Protein AF-A0A9D0Z2V1-F1 (afdb_monomer)

Structure (mmCIF, N/CA/C/O backbone):
data_AF-A0A9D0Z2V1-F1
#
_entry.id   AF-A0A9D0Z2V1-F1
#
loop_
_atom_site.group_PDB
_atom_site.id
_atom_site.type_symbol
_atom_site.label_atom_id
_atom_site.label_alt_id
_atom_site.label_comp_id
_atom_site.label_asym_id
_atom_site.label_entity_id
_atom_site.label_seq_id
_atom_site.pdbx_PDB_ins_code
_atom_site.Cartn_x
_atom_site.Cartn_y
_atom_site.Cartn_z
_atom_site.occupancy
_atom_site.B_iso_or_equiv
_atom_site.auth_seq_id
_atom_site.auth_comp_id
_atom_site.auth_asym_id
_atom_site.auth_atom_id
_atom_site.pdbx_PDB_model_num
ATOM 1 N N . MET A 1 1 ? -6.563 -12.603 -18.254 1.00 41.31 1 MET A N 1
ATOM 2 C CA . MET A 1 1 ? -6.078 -13.584 -17.259 1.00 41.31 1 MET A CA 1
ATOM 3 C C . MET A 1 1 ? -6.073 -12.897 -15.899 1.00 41.31 1 MET A C 1
ATOM 5 O O . MET A 1 1 ? -5.235 -12.035 -15.677 1.00 41.31 1 MET A O 1
ATOM 9 N N . HIS A 1 2 ? -7.051 -13.173 -15.031 1.00 47.88 2 HIS A N 1
ATOM 10 C CA . HIS A 1 2 ? -7.029 -12.648 -13.661 1.00 47.88 2 HIS A CA 1
ATOM 11 C C . HIS A 1 2 ? -5.955 -13.406 -12.876 1.00 47.88 2 HIS A C 1
ATOM 13 O O . HIS A 1 2 ? -6.134 -14.581 -12.562 1.00 47.88 2 HIS A O 1
ATOM 19 N N . MET A 1 3 ? -4.818 -12.765 -12.605 1.00 64.06 3 MET A N 1
ATOM 20 C CA . MET A 1 3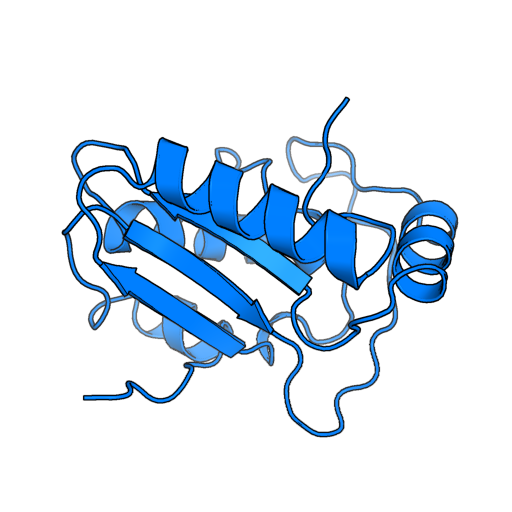 ? -3.833 -13.336 -11.691 1.00 64.06 3 MET A CA 1
ATOM 21 C C . MET A 1 3 ? -4.408 -13.341 -10.277 1.00 64.06 3 MET A C 1
ATOM 23 O O . MET A 1 3 ? -4.947 -12.339 -9.803 1.00 64.06 3 MET A O 1
ATOM 27 N N . LYS A 1 4 ? -4.312 -14.496 -9.613 1.00 84.56 4 LYS A N 1
ATOM 28 C CA . LYS A 1 4 ? -4.684 -14.623 -8.206 1.00 84.56 4 LYS A CA 1
ATOM 29 C C . LYS A 1 4 ? -3.766 -13.723 -7.366 1.00 84.56 4 LYS A C 1
ATOM 31 O O . LYS A 1 4 ? -2.557 -13.742 -7.598 1.00 84.56 4 LYS A O 1
ATOM 36 N N . PRO A 1 5 ? -4.306 -12.970 -6.393 1.00 93.38 5 PRO A N 1
ATOM 37 C CA . PRO A 1 5 ? -3.484 -12.207 -5.463 1.00 93.38 5 PRO A CA 1
ATOM 38 C C . PRO A 1 5 ? -2.483 -13.108 -4.725 1.00 93.38 5 PRO A C 1
ATOM 40 O O . PRO A 1 5 ? -2.810 -14.239 -4.360 1.00 93.38 5 PRO A O 1
ATOM 43 N N . ILE A 1 6 ? -1.277 -12.598 -4.487 1.00 96.25 6 ILE A N 1
ATOM 44 C CA . ILE A 1 6 ? -0.166 -13.321 -3.855 1.00 96.25 6 ILE A CA 1
ATOM 45 C C . ILE A 1 6 ? 0.043 -12.770 -2.444 1.00 96.25 6 ILE A C 1
ATOM 47 O O . ILE A 1 6 ? -0.001 -11.558 -2.246 1.00 96.25 6 ILE A O 1
ATOM 51 N N . ARG A 1 7 ? 0.288 -13.634 -1.452 1.00 97.25 7 ARG A N 1
ATOM 52 C CA . ARG A 1 7 ? 0.618 -13.181 -0.089 1.00 97.25 7 ARG A CA 1
ATOM 53 C C . ARG A 1 7 ? 1.922 -12.380 -0.071 1.00 97.25 7 ARG A C 1
ATOM 55 O O . ARG A 1 7 ? 2.872 -12.756 -0.762 1.00 97.25 7 ARG A O 1
ATOM 62 N N . LEU A 1 8 ? 2.002 -11.338 0.759 1.00 97.88 8 LEU A N 1
ATOM 63 C CA . LEU A 1 8 ? 3.225 -10.534 0.897 1.00 97.88 8 LEU A CA 1
ATOM 64 C C . LEU A 1 8 ? 4.422 -11.394 1.323 1.00 97.88 8 LEU A C 1
ATOM 66 O O . LEU A 1 8 ? 5.502 -11.250 0.756 1.00 97.88 8 LEU A O 1
ATOM 70 N N . LYS A 1 9 ? 4.211 -12.356 2.232 1.00 97.81 9 LYS A N 1
ATOM 71 C CA . LYS A 1 9 ? 5.231 -13.341 2.624 1.00 97.81 9 LYS A CA 1
ATOM 72 C C . LYS A 1 9 ? 5.829 -14.076 1.419 1.00 97.81 9 LYS A C 1
ATOM 74 O O . LYS A 1 9 ? 7.043 -14.100 1.251 1.00 97.81 9 LYS A O 1
ATOM 79 N N . ASN A 1 10 ? 4.978 -14.591 0.532 1.00 97.94 10 ASN A N 1
ATOM 80 C CA . ASN A 1 10 ? 5.425 -15.330 -0.649 1.00 97.94 10 ASN A CA 1
ATOM 81 C C . ASN A 1 10 ? 6.187 -14.418 -1.626 1.00 97.94 10 ASN A C 1
ATOM 83 O O . ASN A 1 10 ? 7.162 -14.845 -2.242 1.00 97.94 10 ASN A O 1
ATOM 87 N N . LEU A 1 11 ? 5.768 -13.157 -1.782 1.00 97.62 11 LEU A N 1
ATOM 88 C CA . LEU A 1 11 ? 6.483 -12.184 -2.617 1.00 97.62 11 LEU A CA 1
ATOM 89 C C . LEU A 1 11 ? 7.871 -11.855 -2.065 1.00 97.62 11 LEU A C 1
ATOM 91 O O . LEU A 1 11 ? 8.812 -11.693 -2.846 1.00 97.62 11 LEU A O 1
ATOM 95 N N . TYR A 1 12 ? 7.997 -11.760 -0.742 1.00 97.31 12 TYR A N 1
ATOM 96 C CA . TYR A 1 12 ? 9.271 -11.556 -0.067 1.00 97.31 12 TYR A CA 1
ATOM 97 C C . TYR A 1 12 ? 10.208 -12.758 -0.263 1.00 97.31 12 TYR A C 1
ATOM 99 O O . TYR A 1 12 ? 11.297 -12.591 -0.812 1.00 97.31 12 TYR A O 1
ATOM 107 N N . GLU A 1 13 ? 9.750 -13.969 0.068 1.00 97.88 13 GLU A N 1
ATOM 108 C CA . GLU A 1 13 ? 10.531 -15.217 -0.028 1.00 97.88 13 GLU A CA 1
ATOM 109 C C . GLU A 1 13 ? 10.992 -15.531 -1.457 1.00 97.88 13 GLU A C 1
ATOM 111 O O . GLU A 1 13 ? 12.077 -16.064 -1.677 1.00 97.88 13 GLU A O 1
ATOM 116 N N . THR A 1 14 ? 10.181 -15.183 -2.456 1.00 97.56 14 THR A N 1
ATOM 117 C CA . THR A 1 14 ? 10.505 -15.423 -3.871 1.00 97.56 14 THR A CA 1
ATOM 118 C C . THR A 1 14 ? 11.257 -14.269 -4.530 1.00 97.56 14 THR A C 1
ATOM 120 O O . THR A 1 14 ? 11.471 -14.298 -5.745 1.00 97.56 14 THR A O 1
ATOM 123 N N . HIS A 1 15 ? 11.623 -13.225 -3.777 1.00 96.88 15 HIS A N 1
ATOM 124 C CA . HIS A 1 15 ? 12.209 -11.989 -4.305 1.00 96.88 15 HIS A CA 1
ATOM 125 C C . HIS A 1 15 ? 11.418 -11.406 -5.490 1.00 96.88 15 HIS A C 1
ATOM 127 O O . HIS A 1 15 ? 11.988 -10.902 -6.467 1.00 96.88 15 HIS A O 1
ATOM 133 N N . CYS A 1 16 ? 10.085 -11.493 -5.411 1.00 96.81 16 CYS A N 1
ATOM 134 C CA . CYS A 1 16 ? 9.152 -10.989 -6.416 1.00 96.81 16 CYS A CA 1
ATOM 135 C C . CYS A 1 16 ? 9.435 -11.533 -7.831 1.00 96.81 16 CYS A C 1
ATOM 137 O O . CYS A 1 16 ? 9.266 -10.807 -8.810 1.00 96.81 16 CYS A O 1
ATOM 139 N N . LYS A 1 17 ? 9.932 -12.771 -7.960 1.00 95.69 17 LYS A N 1
ATOM 140 C CA . LYS A 1 17 ? 10.386 -13.326 -9.249 1.00 95.69 17 LYS A CA 1
ATOM 141 C C . LYS A 1 17 ? 9.305 -13.382 -10.332 1.00 95.69 17 LYS A C 1
ATOM 143 O O . LYS A 1 17 ? 9.636 -13.198 -11.496 1.00 95.69 17 LYS A O 1
ATOM 148 N N . ASP A 1 18 ? 8.049 -13.563 -9.930 1.00 93.19 18 ASP A N 1
ATOM 149 C CA . ASP A 1 18 ? 6.901 -13.698 -10.834 1.00 93.19 18 ASP A CA 1
ATOM 150 C C . ASP A 1 18 ? 6.221 -12.347 -11.141 1.00 93.19 18 ASP A C 1
ATOM 152 O O . ASP A 1 18 ? 5.204 -12.295 -11.831 1.00 93.19 18 ASP A O 1
ATOM 156 N N . ILE A 1 19 ? 6.764 -11.238 -10.620 1.00 96.50 19 ILE A N 1
ATOM 157 C CA . ILE A 1 19 ? 6.257 -9.889 -10.886 1.00 96.50 19 ILE A CA 1
ATOM 158 C C . ILE A 1 19 ? 6.879 -9.352 -12.190 1.00 96.50 19 ILE A C 1
ATOM 160 O O . ILE A 1 19 ? 8.104 -9.399 -12.332 1.00 96.50 19 ILE A O 1
ATOM 164 N N . PRO A 1 20 ? 6.081 -8.776 -13.110 1.00 95.88 20 PRO A N 1
ATOM 165 C CA . PRO A 1 20 ? 6.575 -8.164 -14.343 1.00 95.88 20 PRO A CA 1
ATOM 166 C C . PRO A 1 20 ? 7.532 -6.987 -14.105 1.00 95.88 20 PRO A C 1
ATOM 168 O O . PRO A 1 20 ? 7.508 -6.314 -13.069 1.00 95.88 20 PRO A O 1
ATOM 171 N N . HIS A 1 21 ? 8.371 -6.705 -15.099 1.00 96.94 21 HIS A N 1
ATOM 172 C CA . HIS A 1 21 ? 9.306 -5.574 -15.085 1.00 96.94 21 HIS A CA 1
ATOM 173 C C . HIS A 1 21 ? 8.688 -4.282 -15.640 1.00 96.94 21 HIS A C 1
ATOM 175 O O . HIS A 1 21 ? 9.297 -3.215 -15.563 1.00 96.94 21 HIS A O 1
ATOM 181 N N . GLU A 1 22 ? 7.479 -4.376 -16.177 1.00 97.38 22 GLU A N 1
ATOM 182 C CA . GLU A 1 22 ? 6.720 -3.304 -16.786 1.00 97.38 22 GLU A CA 1
ATOM 183 C C . GLU A 1 22 ? 6.233 -2.287 -15.741 1.00 97.38 22 GLU A C 1
ATOM 185 O O . GLU A 1 22 ? 6.071 -2.612 -14.556 1.00 97.38 22 GLU A O 1
ATOM 190 N N . PRO A 1 23 ? 5.980 -1.033 -16.153 1.00 98.06 23 PRO A N 1
ATOM 191 C CA . PRO A 1 23 ? 5.286 -0.070 -15.316 1.00 98.06 23 PRO A CA 1
ATOM 192 C C . PRO A 1 23 ? 3.874 -0.549 -14.962 1.00 98.06 23 PRO A C 1
ATOM 194 O O . PRO A 1 23 ? 3.232 -1.293 -15.707 1.00 98.06 23 PRO A O 1
ATOM 197 N N . GLY A 1 24 ? 3.371 -0.104 -13.815 1.00 98.06 24 GLY A N 1
ATOM 198 C CA . GLY A 1 24 ? 2.021 -0.460 -13.401 1.00 98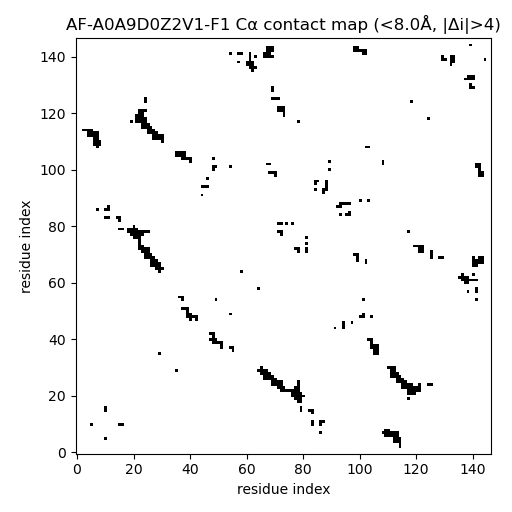.06 24 GLY A CA 1
ATOM 199 C C . GLY A 1 24 ? 1.629 0.053 -12.028 1.00 98.06 24 GLY A C 1
ATOM 200 O O . GLY A 1 24 ? 2.385 0.764 -11.360 1.00 98.06 24 GLY A O 1
ATOM 201 N N . VAL A 1 25 ? 0.439 -0.341 -11.597 1.00 98.38 25 VAL A N 1
ATOM 202 C CA . VAL A 1 25 ? -0.075 -0.108 -10.245 1.00 98.38 25 VAL A CA 1
ATOM 203 C C . VAL A 1 25 ? -0.219 -1.435 -9.512 1.00 98.38 25 VAL A C 1
ATOM 205 O O . VAL A 1 25 ? -0.388 -2.481 -10.132 1.00 98.38 25 VAL A O 1
ATOM 208 N N . TYR A 1 26 ? -0.122 -1.404 -8.190 1.00 98.00 26 TYR A N 1
ATOM 209 C CA . TYR A 1 26 ? -0.303 -2.576 -7.345 1.00 98.00 26 TYR A CA 1
ATOM 210 C C . TYR A 1 26 ? -1.212 -2.259 -6.167 1.00 98.00 26 TYR A C 1
ATOM 212 O O . TYR A 1 26 ? -1.297 -1.120 -5.709 1.00 98.00 26 TYR A O 1
ATOM 220 N N . PHE A 1 27 ? -1.892 -3.287 -5.685 1.00 98.38 27 PHE A N 1
ATOM 221 C CA . PHE A 1 27 ? -2.970 -3.192 -4.715 1.00 98.38 27 PHE A CA 1
ATOM 222 C C . PHE A 1 27 ? -2.651 -4.117 -3.555 1.00 98.38 27 PHE A C 1
ATOM 224 O O . PHE A 1 27 ? -2.380 -5.290 -3.796 1.00 98.38 27 PHE A O 1
ATOM 231 N N . VAL A 1 28 ? -2.698 -3.615 -2.323 1.00 98.38 28 VAL A N 1
ATOM 232 C CA . VAL A 1 28 ? -2.608 -4.446 -1.114 1.00 98.38 28 VAL A CA 1
ATOM 233 C C . VAL A 1 28 ? -3.990 -4.560 -0.500 1.00 98.38 28 VAL A C 1
ATOM 235 O O . VAL A 1 28 ? -4.658 -3.547 -0.278 1.00 98.38 28 VAL A O 1
ATOM 238 N N . MET A 1 29 ? -4.410 -5.788 -0.224 1.00 97.75 29 MET A N 1
ATOM 239 C CA . MET A 1 29 ? -5.751 -6.108 0.239 1.00 97.75 29 MET A CA 1
ATOM 240 C C . MET A 1 29 ? -5.712 -6.998 1.480 1.00 97.75 29 MET A C 1
ATOM 242 O O . MET A 1 29 ? -4.822 -7.842 1.619 1.00 97.75 29 MET A O 1
ATOM 246 N N . ALA A 1 30 ? -6.710 -6.841 2.347 1.00 96.75 30 ALA A N 1
ATOM 247 C CA . ALA A 1 30 ? -6.990 -7.798 3.408 1.00 96.75 30 ALA A CA 1
ATOM 248 C C . ALA A 1 30 ? -7.307 -9.176 2.804 1.00 96.75 30 ALA A C 1
ATOM 250 O O . ALA A 1 30 ? -7.967 -9.277 1.764 1.00 96.75 30 ALA A O 1
ATOM 251 N N . SER A 1 31 ? -6.824 -10.243 3.442 1.00 91.25 31 SER A N 1
ATOM 252 C CA . SER A 1 31 ? -7.268 -11.595 3.101 1.00 91.25 31 SER A CA 1
ATOM 253 C C . SER A 1 31 ? -8.671 -11.845 3.663 1.00 91.25 31 SER A C 1
ATOM 255 O O . SER A 1 31 ? -9.126 -11.151 4.575 1.00 91.25 31 SER A O 1
ATOM 257 N N . ALA A 1 32 ? -9.388 -12.818 3.094 1.00 86.50 32 ALA A N 1
ATOM 258 C CA . ALA A 1 32 ? -10.709 -13.179 3.596 1.00 86.50 32 ALA A CA 1
ATOM 259 C C . ALA A 1 32 ? -10.617 -13.552 5.086 1.00 86.50 32 ALA A C 1
ATOM 261 O O . ALA A 1 32 ? -9.753 -14.341 5.466 1.00 86.50 32 ALA A O 1
ATOM 262 N N . HIS A 1 33 ? -11.511 -12.991 5.904 1.00 85.62 33 HIS A N 1
ATOM 263 C CA . HIS A 1 33 ? -11.596 -13.209 7.357 1.00 85.62 33 HIS A CA 1
ATOM 264 C C . HIS A 1 33 ? -10.434 -12.652 8.197 1.00 85.62 33 HIS A C 1
ATOM 266 O O . HIS A 1 33 ? -10.387 -12.907 9.396 1.00 85.62 33 HIS A O 1
ATOM 272 N N . MET A 1 34 ? -9.513 -11.881 7.614 1.00 92.06 34 MET A N 1
ATOM 273 C CA . MET A 1 34 ? -8.476 -11.211 8.395 1.00 92.06 34 MET A CA 1
ATOM 274 C C . MET A 1 34 ? -9.050 -9.997 9.127 1.00 92.06 34 MET A C 1
ATOM 276 O O . MET A 1 34 ? -9.546 -9.058 8.502 1.00 92.06 34 MET A O 1
ATOM 280 N N . GLU A 1 35 ? -8.931 -9.995 10.451 1.00 92.31 35 GLU A N 1
ATOM 281 C CA . GLU A 1 35 ? -9.195 -8.811 11.263 1.00 92.31 35 GLU A CA 1
ATOM 282 C C . GLU A 1 35 ? -8.016 -7.838 11.178 1.00 92.31 35 GLU A C 1
ATOM 284 O O . GLU A 1 35 ? -6.853 -8.222 11.309 1.00 92.31 35 GLU A O 1
ATOM 289 N N . ILE A 1 36 ? -8.317 -6.560 10.946 1.00 96.00 36 ILE A N 1
ATOM 290 C CA . ILE A 1 36 ? -7.304 -5.508 10.863 1.00 96.00 36 ILE A CA 1
ATOM 291 C C . ILE A 1 36 ? -7.186 -4.835 12.226 1.00 96.00 36 ILE A C 1
ATOM 293 O O . ILE A 1 36 ? -8.080 -4.100 12.645 1.00 96.00 36 ILE A O 1
ATOM 297 N N . SER A 1 37 ? -6.054 -5.059 12.885 1.00 95.75 37 SER A N 1
ATOM 298 C CA . SER A 1 37 ? -5.630 -4.364 14.100 1.00 95.75 37 SER A CA 1
ATOM 299 C C . SER A 1 37 ? -4.235 -3.775 13.906 1.00 95.75 37 SER A C 1
ATOM 301 O O . SER A 1 37 ? -3.464 -4.239 13.058 1.00 95.75 37 SER A O 1
ATOM 303 N N . PHE A 1 38 ? -3.922 -2.718 14.658 1.00 95.44 38 PHE A N 1
ATOM 304 C CA . PHE A 1 38 ? -2.699 -1.944 14.471 1.00 95.44 38 PHE A CA 1
ATOM 305 C C . PHE A 1 38 ? -1.785 -2.000 15.690 1.00 95.44 38 PHE A C 1
ATOM 307 O O . PHE A 1 38 ? -2.251 -1.998 16.826 1.00 95.44 38 PHE A O 1
ATOM 314 N N . PHE A 1 39 ? -0.476 -1.964 15.456 1.00 91.94 39 PHE A N 1
ATOM 315 C CA . PHE A 1 39 ? 0.531 -1.787 16.500 1.00 91.94 39 PHE A CA 1
ATOM 316 C C . PHE A 1 39 ? 1.418 -0.567 16.217 1.00 91.94 39 PHE A C 1
ATOM 318 O O . PHE A 1 39 ? 1.516 -0.063 15.090 1.00 91.94 39 PHE A O 1
ATOM 325 N N . ALA A 1 40 ? 2.054 -0.053 17.271 1.00 83.94 40 ALA A N 1
ATOM 326 C CA . ALA A 1 40 ? 3.007 1.042 17.146 1.00 83.94 40 ALA A CA 1
ATOM 327 C C . ALA A 1 40 ? 4.204 0.589 16.299 1.00 83.94 40 ALA A C 1
ATOM 329 O O . ALA A 1 40 ? 4.787 -0.462 16.559 1.00 83.94 40 ALA A O 1
ATOM 330 N N . ALA A 1 41 ? 4.583 1.375 15.289 1.00 71.31 41 ALA A N 1
ATOM 331 C CA . ALA A 1 41 ? 5.757 1.034 14.495 1.00 71.31 41 ALA A CA 1
ATOM 332 C C . ALA A 1 41 ? 7.015 1.024 15.387 1.00 71.31 41 ALA A C 1
ATOM 334 O O . ALA A 1 41 ? 7.189 1.951 16.185 1.00 71.31 41 ALA A O 1
ATOM 335 N N . PRO A 1 42 ? 7.920 0.042 15.237 1.00 61.78 42 PRO A N 1
ATOM 336 C CA . PRO A 1 42 ? 9.207 0.090 15.915 1.00 61.78 42 PRO A CA 1
ATOM 337 C C . PRO A 1 42 ? 9.967 1.346 15.461 1.00 61.78 42 PRO A C 1
ATOM 339 O O . PRO A 1 42 ? 10.115 1.599 14.262 1.00 61.78 42 PRO A O 1
ATOM 342 N N . GLY A 1 43 ? 10.442 2.144 16.422 1.00 55.22 43 GLY A N 1
ATOM 343 C CA . GLY A 1 43 ? 11.023 3.479 16.205 1.00 55.22 43 GLY A CA 1
ATOM 344 C C . GLY A 1 43 ? 12.299 3.540 15.350 1.00 55.22 43 GLY A C 1
ATOM 345 O O . GLY A 1 43 ? 12.805 4.630 15.111 1.00 55.22 43 GLY A O 1
ATOM 346 N N . ASN A 1 44 ? 12.799 2.401 14.858 1.00 51.09 44 ASN A N 1
ATOM 347 C CA . ASN A 1 44 ? 14.081 2.279 14.154 1.00 51.09 44 ASN A CA 1
ATOM 348 C C . ASN A 1 44 ? 13.962 2.136 12.627 1.00 51.09 44 ASN A C 1
ATOM 350 O O . ASN A 1 44 ? 14.966 1.942 11.945 1.00 51.09 44 ASN A O 1
ATOM 354 N N . THR A 1 45 ? 12.762 2.253 12.054 1.00 52.84 45 THR A N 1
ATOM 355 C CA . THR A 1 45 ? 12.618 2.368 10.594 1.00 52.84 45 THR A CA 1
ATOM 356 C C . THR A 1 45 ? 12.721 3.849 10.217 1.00 52.84 45 THR A C 1
ATOM 358 O O . THR A 1 45 ? 12.119 4.687 10.875 1.00 52.84 45 THR A O 1
ATOM 361 N N . GLY A 1 46 ? 13.506 4.215 9.195 1.00 54.72 46 GLY A N 1
ATOM 362 C CA . GLY A 1 46 ? 13.822 5.608 8.801 1.00 54.72 46 GLY A CA 1
ATOM 363 C C . GLY A 1 46 ? 12.643 6.519 8.382 1.00 54.72 46 GLY A C 1
ATOM 364 O O . GLY A 1 46 ? 12.833 7.501 7.655 1.00 54.72 46 GLY A O 1
ATOM 365 N N . ALA A 1 47 ? 11.417 6.196 8.791 1.00 64.25 47 ALA A N 1
ATOM 366 C CA . ALA A 1 47 ? 10.249 7.056 8.802 1.00 64.25 47 ALA A CA 1
ATOM 367 C C . ALA A 1 47 ? 9.396 6.746 10.042 1.00 64.25 47 ALA A C 1
ATOM 369 O O . ALA A 1 47 ? 9.040 5.594 10.276 1.00 64.25 47 ALA A O 1
ATOM 370 N N . THR A 1 48 ? 8.994 7.784 10.777 1.00 74.81 48 THR A N 1
ATOM 371 C CA . THR A 1 48 ? 8.068 7.648 11.906 1.00 74.81 48 THR A CA 1
ATOM 372 C C . THR A 1 48 ? 6.781 6.950 11.454 1.00 74.81 48 THR A C 1
ATOM 374 O O . THR A 1 48 ? 6.169 7.317 10.434 1.00 74.81 48 THR A O 1
ATOM 377 N N . GLY A 1 49 ? 6.388 5.918 12.202 1.00 82.25 49 GLY A N 1
ATOM 378 C CA . GLY A 1 49 ? 5.086 5.278 12.051 1.00 82.25 49 GLY A CA 1
ATOM 379 C C . GLY A 1 49 ? 3.941 6.250 12.317 1.00 82.25 49 GLY A C 1
ATOM 380 O O . GLY A 1 49 ? 4.133 7.357 12.818 1.00 82.25 49 GLY A O 1
ATOM 381 N N . TYR A 1 50 ? 2.737 5.835 11.960 1.00 90.19 50 TYR A N 1
ATOM 382 C CA . TYR A 1 50 ? 1.525 6.560 12.308 1.00 90.19 50 TYR A CA 1
ATOM 383 C C . TYR A 1 50 ? 1.088 6.210 13.730 1.00 90.19 50 TYR A C 1
ATOM 385 O O . TYR A 1 50 ? 1.270 5.077 14.180 1.00 90.19 50 TYR A O 1
ATOM 393 N N . ASP A 1 51 ? 0.471 7.173 14.411 1.00 92.06 51 ASP A N 1
ATOM 394 C CA . ASP A 1 51 ? -0.246 6.915 15.657 1.00 92.06 51 ASP A CA 1
ATOM 395 C C . ASP A 1 51 ? -1.361 5.882 15.411 1.00 92.06 51 ASP A C 1
ATOM 397 O O . ASP A 1 51 ? -2.100 5.971 14.424 1.00 92.06 51 ASP A O 1
ATOM 401 N N . VAL A 1 52 ? -1.477 4.896 16.304 1.00 94.25 52 VAL A N 1
ATOM 402 C CA . VAL A 1 52 ? -2.465 3.813 16.199 1.00 94.25 52 VAL A CA 1
ATOM 403 C C . VAL A 1 52 ? -3.891 4.364 16.126 1.00 94.25 52 VAL A C 1
ATOM 405 O O . VAL A 1 52 ? -4.643 3.958 15.244 1.00 94.25 52 VAL A O 1
ATOM 408 N N . LYS A 1 53 ? -4.242 5.369 16.935 1.00 95.56 53 LYS A N 1
ATOM 409 C CA . LYS A 1 53 ? -5.581 5.982 16.937 1.00 95.56 53 LYS A CA 1
ATOM 410 C C . LYS A 1 53 ? -5.891 6.677 15.615 1.00 95.56 53 LYS A C 1
ATOM 412 O O . LYS A 1 53 ? -7.038 6.713 15.170 1.00 95.56 53 LYS A O 1
ATOM 417 N N . VAL A 1 54 ? -4.870 7.238 14.964 1.00 95.25 54 VAL A N 1
ATOM 418 C CA . VAL A 1 54 ? -5.007 7.854 13.637 1.00 95.25 54 VAL A CA 1
ATOM 419 C C . VAL A 1 54 ? -5.297 6.789 12.573 1.00 95.25 54 VAL A C 1
ATOM 421 O O . VAL A 1 54 ? -6.160 7.010 11.717 1.00 95.25 54 VAL A O 1
ATOM 424 N N . LEU A 1 55 ? -4.632 5.630 12.641 1.00 96.00 55 LEU A N 1
ATOM 425 C CA . LEU A 1 55 ? -4.904 4.494 11.756 1.00 96.00 55 LEU A CA 1
ATOM 426 C C . LEU A 1 55 ? -6.300 3.914 11.993 1.00 96.00 55 LEU A C 1
ATOM 428 O O . LEU A 1 55 ? -7.054 3.763 11.033 1.00 96.00 55 LEU A O 1
ATOM 432 N N . GLU A 1 56 ? -6.672 3.670 13.249 1.00 96.81 56 GLU A N 1
ATOM 433 C CA . GLU A 1 56 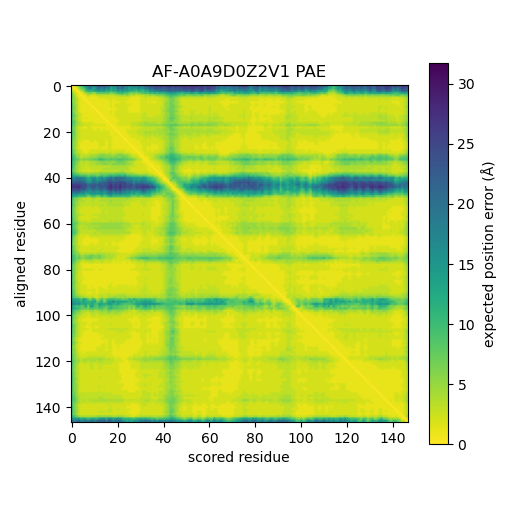? -7.990 3.161 13.645 1.00 96.81 56 GLU A CA 1
ATOM 434 C C . GLU A 1 56 ? -9.110 4.078 13.161 1.00 96.81 56 GLU A C 1
ATOM 436 O O . GLU A 1 56 ? -10.037 3.619 12.497 1.00 96.81 56 GLU A O 1
ATOM 441 N N . LYS A 1 57 ? -8.996 5.390 13.405 1.00 96.75 57 LYS A N 1
ATOM 442 C CA . LYS A 1 57 ? -9.984 6.376 12.954 1.00 96.75 57 LYS A CA 1
ATOM 443 C C . LYS A 1 57 ? -10.113 6.392 11.433 1.00 96.75 57 LYS A C 1
ATOM 445 O O . LYS A 1 57 ? -11.226 6.331 10.912 1.00 96.75 57 LYS A O 1
ATOM 450 N N . LYS A 1 58 ? -8.993 6.460 10.700 1.00 95.81 58 LYS A N 1
ATOM 451 C CA . LYS A 1 58 ? -9.019 6.450 9.227 1.00 95.81 58 LYS A CA 1
ATOM 452 C C . LYS A 1 58 ? -9.629 5.153 8.705 1.00 95.81 58 LYS A C 1
ATOM 454 O O . LYS A 1 58 ? -10.455 5.210 7.796 1.00 95.81 58 LYS A O 1
ATOM 459 N N . TYR A 1 59 ? -9.233 4.015 9.278 1.00 96.56 59 TYR A N 1
ATOM 460 C CA . TYR A 1 59 ? -9.783 2.720 8.918 1.00 96.56 59 TYR A CA 1
ATOM 461 C C . TYR A 1 59 ? -11.284 2.731 9.152 1.00 96.56 59 TYR A C 1
ATOM 463 O O . TYR A 1 59 ? -12.003 2.529 8.185 1.00 96.56 59 TYR A O 1
ATOM 471 N N . ALA A 1 60 ? -11.761 3.067 10.357 1.00 96.25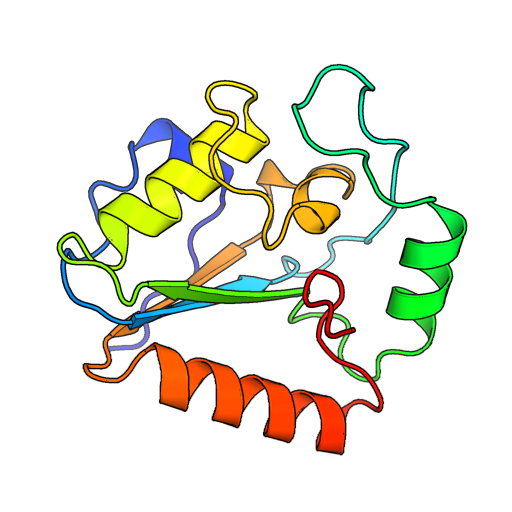 60 ALA A N 1
ATOM 472 C CA . ALA A 1 60 ? -13.171 3.117 10.750 1.00 96.25 60 ALA A CA 1
ATOM 473 C C . ALA A 1 60 ? -14.042 3.986 9.823 1.00 96.25 60 ALA A C 1
ATOM 475 O O . ALA A 1 60 ? -15.118 3.541 9.429 1.00 96.25 60 ALA A O 1
ATOM 476 N N . CYS A 1 61 ? -13.552 5.148 9.381 1.00 95.00 61 CYS A N 1
ATOM 477 C CA . CYS A 1 61 ? -14.269 6.037 8.459 1.00 95.00 61 CYS A CA 1
ATOM 478 C C . CYS A 1 61 ? -14.295 5.566 6.991 1.00 95.00 61 CYS A C 1
ATOM 480 O O . CYS A 1 61 ? -14.987 6.174 6.181 1.00 95.00 61 CYS A O 1
ATOM 482 N N . CYS A 1 62 ? -13.535 4.532 6.616 1.00 94.62 62 CYS A N 1
ATOM 483 C CA . CYS A 1 62 ? -13.470 4.060 5.233 1.00 94.62 62 CYS A CA 1
ATOM 484 C C . CYS A 1 62 ? -14.621 3.104 4.892 1.00 94.62 62 CYS A C 1
ATOM 486 O O . CYS A 1 62 ? -14.805 2.101 5.585 1.00 94.62 62 CYS A O 1
ATOM 488 N N . GLY A 1 63 ? -15.347 3.383 3.804 1.00 93.38 63 GLY A N 1
ATOM 489 C CA . GLY A 1 63 ? -16.423 2.521 3.292 1.00 93.38 63 GLY A CA 1
ATOM 490 C C . GLY A 1 63 ? -15.946 1.145 2.809 1.00 93.38 63 GLY A C 1
ATOM 491 O O . GLY A 1 63 ? -16.651 0.152 2.965 1.00 93.38 63 GLY A O 1
ATOM 492 N N . ASN A 1 64 ? -14.713 1.055 2.302 1.00 94.31 64 ASN A N 1
ATOM 493 C CA . ASN A 1 64 ? -14.096 -0.198 1.87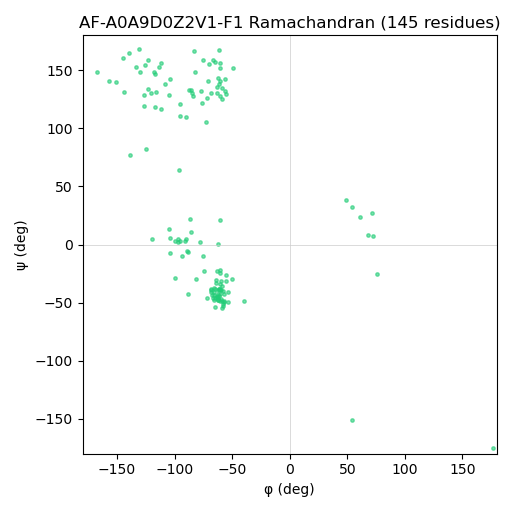1 1.00 94.31 64 ASN A CA 1
ATOM 494 C C . ASN A 1 64 ? -12.933 -0.561 2.799 1.00 94.31 64 ASN A C 1
ATOM 496 O O . ASN A 1 64 ? -11.935 0.154 2.888 1.00 94.31 64 ASN A O 1
ATOM 500 N N . LYS A 1 65 ? -13.075 -1.695 3.484 1.00 94.12 65 LYS A N 1
ATOM 501 C CA . LYS A 1 65 ? -12.084 -2.233 4.426 1.00 94.12 65 LYS A CA 1
ATOM 502 C C . LYS A 1 65 ? -11.120 -3.240 3.796 1.00 94.12 65 LYS A C 1
ATOM 504 O O . LYS A 1 65 ? -10.138 -3.617 4.422 1.00 94.12 65 LYS A O 1
ATOM 509 N N . ASN A 1 66 ? -11.395 -3.669 2.567 1.00 95.00 66 ASN A N 1
ATOM 510 C CA . ASN A 1 66 ? -10.658 -4.738 1.906 1.00 95.00 66 ASN A CA 1
ATOM 511 C C . ASN A 1 66 ? -9.447 -4.203 1.142 1.00 95.00 66 ASN A C 1
ATOM 513 O O . ASN A 1 66 ? -8.384 -4.804 1.221 1.00 95.00 66 ASN A O 1
ATOM 517 N N . LEU A 1 67 ? -9.573 -3.087 0.415 1.00 97.38 67 LEU A N 1
ATOM 518 C CA . LEU A 1 67 ? -8.457 -2.474 -0.312 1.00 97.38 67 LEU A CA 1
ATOM 519 C C . LEU A 1 67 ? -7.740 -1.456 0.582 1.00 97.38 67 LEU A C 1
ATOM 521 O O . LEU A 1 67 ? -8.263 -0.385 0.883 1.00 97.38 67 LEU A O 1
ATOM 525 N N . LEU A 1 68 ? -6.524 -1.798 1.001 1.00 98.19 68 LEU A N 1
ATOM 526 C CA . LEU A 1 68 ? -5.785 -1.085 2.044 1.00 98.19 68 LEU A CA 1
ATOM 527 C C . LEU A 1 68 ? -4.733 -0.126 1.483 1.00 98.19 68 LEU A C 1
ATOM 529 O O . LEU A 1 68 ? -4.413 0.880 2.120 1.00 98.19 68 LEU A O 1
ATOM 533 N N . TYR A 1 69 ? -4.184 -0.425 0.305 1.00 98.44 69 TYR A N 1
ATOM 534 C CA . TYR A 1 69 ? -3.169 0.404 -0.338 1.00 98.44 69 TYR A CA 1
ATOM 535 C C . TYR A 1 69 ? -3.223 0.280 -1.858 1.00 98.44 69 TYR A C 1
ATOM 537 O O . TYR A 1 69 ? -3.356 -0.821 -2.388 1.00 98.44 69 TYR A O 1
ATOM 545 N N . ILE A 1 70 ? -3.048 1.406 -2.543 1.00 98.25 70 ILE A N 1
ATOM 546 C CA . ILE A 1 70 ? -2.763 1.479 -3.975 1.00 98.25 70 ILE A CA 1
ATOM 547 C C . ILE A 1 70 ? -1.386 2.119 -4.130 1.00 98.25 70 ILE A C 1
ATOM 549 O O . ILE A 1 70 ? -1.168 3.261 -3.720 1.00 98.25 70 ILE A O 1
ATOM 553 N N . GLY A 1 71 ? -0.450 1.377 -4.706 1.00 97.44 71 GLY A N 1
ATOM 554 C CA . GLY A 1 71 ? 0.889 1.842 -5.024 1.00 97.44 71 GLY A CA 1
ATOM 555 C C . GLY A 1 71 ? 1.110 1.941 -6.529 1.00 97.44 71 GLY A C 1
ATOM 556 O O . GLY A 1 71 ? 0.468 1.258 -7.323 1.00 97.44 71 GLY A O 1
ATOM 557 N N . LYS A 1 72 ? 2.067 2.781 -6.926 1.00 97.00 72 LYS A N 1
ATOM 558 C CA . LYS A 1 72 ? 2.490 2.934 -8.323 1.00 97.00 72 LYS A CA 1
ATOM 559 C C . LYS A 1 72 ? 3.946 2.547 -8.528 1.00 97.00 72 LYS A C 1
ATOM 561 O O . LYS A 1 72 ? 4.794 2.796 -7.666 1.00 97.00 72 LYS A O 1
ATOM 566 N N . ALA A 1 73 ? 4.237 2.035 -9.715 1.00 96.88 73 ALA A N 1
ATOM 567 C CA . ALA A 1 73 ? 5.564 1.722 -10.215 1.00 96.88 73 ALA A CA 1
ATOM 568 C C . ALA A 1 73 ? 5.796 2.434 -11.560 1.00 96.88 73 ALA A C 1
ATOM 570 O O . ALA A 1 73 ? 5.622 1.857 -12.626 1.00 96.88 73 ALA A O 1
ATOM 571 N N . ALA A 1 74 ? 6.180 3.713 -11.492 1.00 94.00 74 ALA A N 1
ATOM 572 C CA . ALA A 1 74 ? 6.448 4.564 -12.662 1.00 94.00 74 ALA A CA 1
ATOM 573 C C . ALA A 1 74 ? 7.952 4.709 -12.992 1.00 94.00 74 ALA A C 1
ATOM 575 O O . ALA A 1 74 ? 8.330 5.488 -13.861 1.00 94.00 74 ALA A O 1
ATOM 576 N N . GLY A 1 75 ? 8.827 4.022 -12.250 1.00 91.12 75 GLY A N 1
ATOM 577 C CA . GLY A 1 75 ? 10.277 4.076 -12.453 1.00 91.12 75 GLY A CA 1
ATOM 578 C C . GLY A 1 75 ? 10.759 3.128 -13.554 1.00 91.12 75 GLY A C 1
ATOM 579 O O . GLY A 1 75 ? 10.055 2.199 -13.938 1.00 91.12 75 GLY A O 1
ATOM 580 N N . LYS A 1 76 ? 12.012 3.309 -13.996 1.00 89.00 76 LYS A N 1
ATOM 581 C CA . LYS A 1 76 ? 12.625 2.552 -15.108 1.00 89.00 76 LYS A CA 1
ATOM 582 C C . LYS A 1 76 ? 12.612 1.024 -14.954 1.00 89.00 76 LYS A C 1
ATOM 584 O O . LYS A 1 76 ? 12.669 0.335 -15.960 1.00 89.00 76 LYS A O 1
ATOM 589 N N . ARG A 1 77 ? 12.580 0.490 -13.725 1.00 93.50 77 ARG A N 1
ATOM 590 C CA . ARG A 1 77 ? 12.561 -0.968 -13.468 1.00 93.50 77 ARG A CA 1
ATOM 591 C C . ARG A 1 77 ? 11.185 -1.502 -13.030 1.00 93.50 77 ARG A C 1
ATOM 593 O O . ARG A 1 77 ? 11.109 -2.616 -12.512 1.00 93.50 77 ARG A O 1
ATOM 600 N N . GLY A 1 78 ? 10.141 -0.684 -13.197 1.00 96.19 78 GLY A N 1
ATOM 601 C CA . GLY A 1 78 ? 8.732 -1.062 -13.099 1.00 96.19 78 GLY A CA 1
ATOM 602 C C . GLY A 1 78 ? 8.305 -1.766 -11.811 1.00 96.19 78 GLY A C 1
ATOM 603 O O . GLY A 1 78 ? 8.840 -1.516 -10.722 1.00 96.19 78 GLY A O 1
ATOM 604 N N . LEU A 1 79 ? 7.273 -2.602 -11.945 1.00 97.94 79 LEU A N 1
ATOM 605 C CA . LEU A 1 79 ? 6.558 -3.263 -10.853 1.00 97.94 79 LEU A CA 1
ATOM 606 C C . LEU A 1 79 ? 7.484 -4.109 -9.981 1.00 97.94 79 LEU A C 1
ATOM 608 O O . LEU A 1 79 ? 7.512 -3.900 -8.767 1.00 97.94 79 LEU A O 1
ATOM 612 N N . ARG A 1 80 ? 8.291 -5.002 -10.570 1.00 97.50 80 ARG A N 1
ATOM 613 C CA . ARG A 1 80 ? 9.159 -5.913 -9.807 1.00 97.50 80 ARG A CA 1
ATOM 614 C C . ARG A 1 80 ? 10.109 -5.182 -8.873 1.00 97.50 80 ARG A C 1
ATOM 616 O O . ARG A 1 80 ? 10.187 -5.517 -7.694 1.00 97.50 80 ARG A O 1
ATOM 623 N N . GLN A 1 81 ? 10.807 -4.156 -9.365 1.00 96.50 81 GLN A N 1
ATOM 624 C CA . GLN A 1 81 ? 11.716 -3.382 -8.518 1.00 96.50 81 GLN A CA 1
ATOM 625 C C . GLN A 1 81 ? 10.950 -2.674 -7.399 1.00 96.50 81 GLN A C 1
ATOM 627 O O . GLN A 1 81 ? 11.395 -2.671 -6.251 1.00 96.50 81 GLN A O 1
ATOM 632 N N . ARG A 1 82 ? 9.817 -2.050 -7.731 1.00 96.94 82 ARG A N 1
ATOM 633 C CA . ARG A 1 82 ? 9.065 -1.248 -6.770 1.00 96.94 82 ARG A CA 1
ATOM 634 C C . ARG A 1 82 ? 8.457 -2.106 -5.664 1.00 96.94 82 ARG A C 1
ATOM 636 O O . ARG A 1 82 ? 8.567 -1.737 -4.498 1.00 96.94 82 ARG A O 1
ATOM 643 N N . ILE A 1 83 ? 7.872 -3.247 -6.019 1.00 97.25 83 ILE A N 1
ATOM 644 C CA . ILE A 1 83 ? 7.295 -4.197 -5.065 1.00 97.25 83 ILE A CA 1
ATOM 645 C C . ILE A 1 83 ? 8.405 -4.847 -4.231 1.00 97.25 83 ILE A C 1
ATOM 647 O O . ILE A 1 83 ? 8.256 -4.939 -3.018 1.00 97.25 83 ILE A O 1
ATOM 651 N N . LEU A 1 84 ? 9.566 -5.178 -4.810 1.00 96.56 84 LEU A N 1
ATOM 652 C CA . LEU A 1 84 ? 10.708 -5.678 -4.034 1.00 96.56 84 LEU A CA 1
ATOM 653 C C . LEU A 1 84 ? 11.197 -4.658 -2.993 1.00 96.56 84 LEU A C 1
ATOM 655 O O . LEU A 1 84 ? 11.467 -5.022 -1.853 1.00 96.56 84 LEU A O 1
ATOM 659 N N . GLN A 1 85 ? 11.290 -3.373 -3.354 1.00 95.12 85 GLN A N 1
ATOM 660 C CA . GLN A 1 85 ? 11.619 -2.306 -2.397 1.00 95.12 85 GLN A CA 1
ATOM 661 C C . GLN A 1 85 ? 10.574 -2.192 -1.285 1.00 95.12 85 GLN A C 1
ATOM 663 O O . GLN A 1 85 ? 10.928 -1.940 -0.135 1.00 95.12 85 GLN A O 1
ATOM 668 N N . TYR A 1 86 ? 9.300 -2.366 -1.632 1.00 95.94 86 TYR A N 1
ATOM 669 C CA . TYR A 1 86 ? 8.202 -2.353 -0.679 1.00 95.94 86 TYR A CA 1
ATOM 670 C C . TYR A 1 86 ? 8.275 -3.541 0.295 1.00 95.94 86 TYR A C 1
ATOM 672 O O . TYR A 1 86 ? 8.156 -3.327 1.499 1.00 95.94 86 TYR A O 1
ATOM 680 N N . MET A 1 87 ? 8.566 -4.755 -0.193 1.00 96.19 87 MET A N 1
ATOM 681 C CA . MET A 1 87 ? 8.769 -5.946 0.647 1.00 96.19 87 MET A CA 1
ATOM 682 C C . MET A 1 87 ? 9.971 -5.774 1.582 1.00 96.19 87 MET A C 1
ATOM 684 O O . MET A 1 87 ? 9.843 -5.964 2.787 1.00 96.19 87 MET A O 1
ATOM 688 N N . LYS A 1 88 ? 11.118 -5.321 1.054 1.00 93.44 88 LYS A N 1
ATOM 689 C CA . LYS A 1 88 ? 12.322 -5.054 1.860 1.00 93.44 88 LYS A CA 1
ATOM 690 C C . LYS A 1 88 ? 12.083 -4.022 2.958 1.00 93.44 88 LYS A C 1
ATOM 692 O O . LYS A 1 88 ? 12.633 -4.157 4.042 1.00 93.44 88 LYS A O 1
ATOM 697 N N . TYR A 1 89 ? 11.259 -3.007 2.698 1.00 91.62 89 TYR A N 1
ATOM 698 C CA . TYR A 1 89 ? 10.880 -2.043 3.729 1.00 91.62 89 TYR A CA 1
ATOM 699 C C . TYR A 1 89 ? 10.094 -2.706 4.867 1.00 91.62 89 TYR A C 1
ATOM 701 O O . TYR A 1 89 ? 10.396 -2.464 6.032 1.00 91.62 89 TYR A O 1
ATOM 709 N N . GLY A 1 90 ? 9.124 -3.567 4.544 1.00 91.25 90 GLY A N 1
ATOM 710 C CA . GLY A 1 90 ? 8.336 -4.294 5.544 1.00 91.25 90 GLY A CA 1
ATOM 711 C C . GLY A 1 90 ? 9.158 -5.224 6.430 1.00 91.25 90 GLY A C 1
ATOM 712 O O . GLY A 1 90 ? 8.935 -5.280 7.635 1.00 91.25 90 GLY A O 1
ATOM 713 N N . TRP A 1 91 ? 10.159 -5.882 5.845 1.00 92.19 91 TRP A N 1
ATOM 714 C CA . TRP A 1 91 ? 11.097 -6.763 6.551 1.00 92.19 91 TRP A CA 1
ATOM 715 C C . TRP A 1 91 ? 12.305 -6.041 7.165 1.00 92.19 91 TRP A C 1
ATOM 717 O O . TRP A 1 91 ? 13.236 -6.690 7.627 1.00 92.19 91 TRP A O 1
ATOM 727 N N . GLN A 1 92 ? 12.296 -4.705 7.207 1.00 88.44 92 GLN A N 1
ATOM 728 C CA . GLN A 1 92 ? 13.373 -3.888 7.786 1.00 88.44 92 GLN A CA 1
ATOM 729 C C . GLN A 1 92 ? 14.748 -4.066 7.102 1.00 88.44 92 GLN A C 1
ATOM 731 O O . GLN A 1 92 ? 15.783 -3.734 7.670 1.00 88.44 92 GLN A O 1
ATOM 736 N N . GLU A 1 93 ? 14.767 -4.503 5.841 1.00 88.25 93 GLU A N 1
ATOM 737 C CA . GLU A 1 93 ? 15.971 -4.654 5.008 1.00 88.25 93 GLU A CA 1
ATOM 738 C C . GLU A 1 93 ? 16.243 -3.433 4.107 1.00 88.25 93 GLU A C 1
ATOM 740 O O . GLU A 1 93 ? 17.146 -3.435 3.264 1.00 88.25 93 GLU A O 1
ATOM 745 N N . GLY A 1 94 ? 15.431 -2.378 4.212 1.00 81.00 94 GLY A N 1
ATOM 746 C CA . GLY A 1 94 ? 15.605 -1.172 3.412 1.00 81.00 94 GLY A CA 1
ATOM 747 C C . GLY A 1 94 ? 14.779 0.017 3.890 1.00 81.00 94 GLY A C 1
ATOM 748 O O . GLY A 1 94 ? 13.663 -0.127 4.369 1.00 81.00 94 GLY A O 1
ATOM 749 N N . VAL A 1 95 ? 15.312 1.226 3.698 1.00 74.81 95 VAL A N 1
ATOM 750 C CA . VAL A 1 95 ? 14.689 2.483 4.169 1.00 74.81 95 VAL A CA 1
ATOM 751 C C . VAL A 1 95 ? 14.006 3.299 3.060 1.00 74.81 95 VAL A C 1
ATOM 753 O O . VAL A 1 95 ? 13.303 4.272 3.324 1.00 74.81 95 VAL A O 1
ATOM 756 N N . ASN A 1 96 ? 14.167 2.896 1.796 1.00 71.12 96 ASN A N 1
ATOM 757 C CA . ASN A 1 96 ? 13.843 3.720 0.622 1.00 71.12 96 ASN A CA 1
ATOM 758 C C . ASN A 1 96 ? 12.376 3.630 0.136 1.00 71.12 96 ASN A C 1
ATOM 760 O O . ASN A 1 96 ? 12.092 3.950 -1.021 1.00 71.12 96 ASN A O 1
ATOM 764 N N . HIS A 1 97 ? 11.422 3.224 0.987 1.00 77.25 97 HIS A N 1
ATOM 765 C CA . HIS A 1 97 ? 10.003 3.104 0.609 1.00 77.25 97 HIS A CA 1
ATOM 766 C C . HIS A 1 97 ? 9.025 3.603 1.691 1.00 77.25 97 HIS A C 1
ATOM 768 O O . HIS A 1 97 ? 8.334 2.834 2.346 1.00 77.25 97 HIS A O 1
ATOM 774 N N . LYS A 1 98 ? 8.880 4.927 1.823 1.00 78.25 98 LYS A N 1
ATOM 775 C CA . LYS A 1 98 ? 7.993 5.543 2.837 1.00 78.25 98 LYS A CA 1
ATOM 776 C C . LYS A 1 98 ? 6.486 5.443 2.530 1.00 78.25 98 LYS A C 1
ATOM 778 O O . LYS A 1 98 ? 5.658 5.575 3.435 1.00 78.25 98 LYS A O 1
ATOM 783 N N . GLY A 1 99 ? 6.123 5.262 1.257 1.00 87.12 99 GLY A N 1
ATOM 784 C CA . GLY A 1 99 ? 4.730 5.098 0.822 1.00 87.12 99 GLY A CA 1
ATOM 785 C C . GLY A 1 99 ? 4.166 3.748 1.264 1.00 87.12 99 GLY A C 1
ATOM 786 O O . GLY A 1 99 ? 4.889 2.757 1.249 1.00 87.12 99 GLY A O 1
ATOM 787 N N . GLY A 1 100 ? 2.901 3.706 1.683 1.00 91.94 100 GLY A N 1
ATOM 788 C CA . GLY A 1 100 ? 2.264 2.462 2.122 1.00 91.94 100 GLY A CA 1
ATOM 789 C C . GLY A 1 100 ? 2.746 1.936 3.480 1.00 91.94 100 GLY A C 1
ATOM 790 O O . GLY A 1 100 ? 2.358 0.837 3.861 1.00 91.94 100 GLY A O 1
ATOM 791 N N . ARG A 1 101 ? 3.572 2.690 4.229 1.00 91.81 101 ARG A N 1
ATOM 792 C CA . ARG A 1 101 ? 4.188 2.208 5.482 1.00 91.81 101 ARG A CA 1
ATOM 793 C C . ARG A 1 101 ? 3.193 1.816 6.580 1.00 91.81 101 ARG A C 1
ATOM 795 O O . ARG A 1 101 ? 3.525 0.978 7.403 1.00 91.81 101 ARG A O 1
ATOM 802 N N . ALA A 1 102 ? 1.975 2.364 6.553 1.00 93.88 102 ALA A N 1
ATOM 803 C CA . ALA A 1 102 ? 0.906 1.980 7.479 1.00 93.88 102 ALA A CA 1
ATOM 804 C C . ALA A 1 102 ? 0.473 0.509 7.328 1.00 93.88 102 ALA A C 1
ATOM 806 O O . ALA A 1 102 ? -0.038 -0.062 8.282 1.00 93.88 102 ALA A O 1
ATOM 807 N N . ILE A 1 103 ? 0.708 -0.123 6.167 1.00 96.25 103 ILE A N 1
ATOM 808 C CA . ILE A 1 103 ? 0.471 -1.565 5.989 1.00 96.25 103 ILE A CA 1
ATOM 809 C C . ILE A 1 103 ? 1.307 -2.383 6.971 1.00 96.25 103 ILE A C 1
ATOM 811 O O . ILE A 1 103 ? 0.813 -3.340 7.551 1.00 96.25 103 ILE A O 1
ATOM 815 N N . TRP A 1 104 ? 2.551 -1.973 7.211 1.00 93.88 104 TRP A N 1
ATOM 816 C CA . TRP A 1 104 ? 3.472 -2.689 8.092 1.00 93.88 104 TRP A CA 1
ATOM 817 C C . TRP A 1 104 ? 3.204 -2.447 9.584 1.00 93.88 104 TRP A C 1
ATOM 819 O O . TRP A 1 104 ? 3.929 -2.968 10.421 1.00 93.88 104 TRP A O 1
ATOM 829 N N . GLN A 1 105 ? 2.166 -1.670 9.916 1.00 93.75 105 GLN A N 1
ATOM 830 C CA . GLN A 1 105 ? 1.628 -1.544 11.273 1.00 93.75 105 GLN A CA 1
ATOM 831 C C . GLN A 1 105 ? 0.407 -2.442 11.504 1.00 93.75 105 GLN A C 1
ATOM 833 O O . GLN A 1 105 ? -0.173 -2.379 12.581 1.00 93.75 105 GLN A O 1
ATOM 838 N N . ILE A 1 106 ? -0.008 -3.244 10.516 1.00 96.00 106 ILE A N 1
ATOM 839 C CA . ILE A 1 106 ? -1.113 -4.201 10.644 1.00 96.00 106 ILE A CA 1
ATOM 840 C C . ILE A 1 106 ? -0.583 -5.503 11.243 1.00 96.00 106 ILE A C 1
ATOM 842 O O . ILE A 1 106 ? 0.398 -6.060 10.744 1.00 96.00 106 ILE A O 1
ATOM 846 N N . ALA A 1 107 ? -1.241 -6.019 12.281 1.00 94.69 107 ALA A N 1
ATOM 847 C CA . ALA A 1 107 ? -0.920 -7.332 12.831 1.00 94.69 107 ALA A CA 1
ATOM 848 C C . ALA A 1 107 ? -1.066 -8.419 11.749 1.00 94.69 107 ALA A C 1
ATOM 850 O O . ALA A 1 107 ? -2.108 -8.536 11.107 1.00 94.69 107 ALA A O 1
ATOM 851 N N . GLY A 1 108 ? -0.008 -9.202 11.521 1.00 95.06 108 GLY A N 1
ATOM 852 C CA . GLY A 1 108 ? 0.005 -10.231 10.479 1.00 95.06 108 GLY A CA 1
ATOM 853 C C . GLY A 1 108 ? 0.068 -9.684 9.046 1.00 95.06 108 GLY A C 1
ATOM 854 O O . GLY A 1 108 ? -0.440 -10.339 8.132 1.00 95.06 108 GLY A O 1
ATOM 855 N N . ALA A 1 109 ? 0.646 -8.492 8.831 1.00 96.06 109 ALA A N 1
ATOM 856 C CA . ALA A 1 109 ? 0.767 -7.846 7.517 1.00 96.06 109 ALA A CA 1
ATOM 857 C C . ALA A 1 109 ? 1.341 -8.761 6.417 1.00 96.06 109 ALA A C 1
ATOM 859 O O . ALA A 1 109 ? 0.977 -8.632 5.250 1.00 96.06 109 ALA A O 1
ATOM 860 N N . GLU A 1 110 ? 2.193 -9.727 6.761 1.00 96.06 110 GLU A N 1
ATOM 861 C CA . GLU A 1 110 ? 2.747 -10.716 5.836 1.00 96.06 110 GLU A CA 1
ATOM 862 C C . GLU A 1 110 ? 1.680 -11.605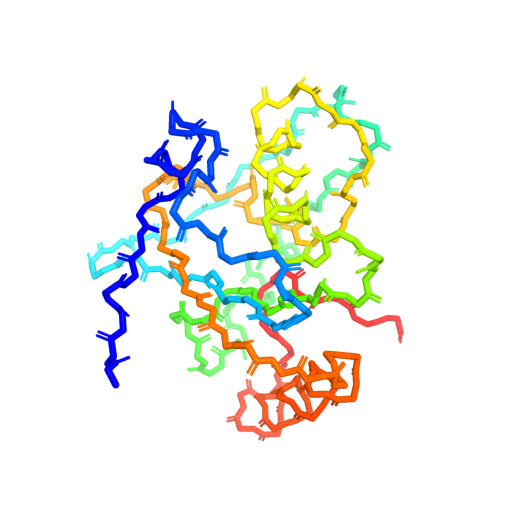 5.161 1.00 96.06 110 GLU A C 1
ATOM 864 O O . GLU A 1 110 ? 1.921 -12.147 4.077 1.00 96.06 110 GLU A O 1
ATOM 869 N N . ASN A 1 111 ? 0.491 -11.719 5.767 1.00 96.94 111 ASN A N 1
ATOM 870 C CA . ASN A 1 111 ? -0.653 -12.484 5.261 1.00 96.94 111 ASN A CA 1
ATOM 871 C C . ASN A 1 111 ? -1.576 -11.672 4.342 1.00 96.94 111 ASN A C 1
ATOM 873 O O . ASN A 1 111 ? -2.510 -12.235 3.760 1.00 96.94 111 ASN A O 1
ATOM 877 N N . LEU A 1 112 ? -1.323 -10.371 4.184 1.00 97.81 112 LEU A N 1
ATOM 878 C CA . LEU A 1 112 ? -2.037 -9.538 3.224 1.00 97.81 112 LEU A CA 1
ATOM 879 C C . LEU A 1 112 ? -1.743 -9.991 1.796 1.00 97.81 112 LEU A C 1
ATOM 881 O O . LEU A 1 112 ? -0.727 -10.626 1.502 1.00 97.81 112 LEU A O 1
ATOM 885 N N . LEU A 1 113 ? -2.657 -9.653 0.898 1.00 97.88 113 LEU A N 1
ATOM 886 C CA . LEU A 1 113 ? -2.606 -10.049 -0.497 1.00 97.88 113 LEU A CA 1
ATOM 887 C C . LEU A 1 113 ? -2.171 -8.876 -1.364 1.00 97.88 113 LEU A C 1
ATOM 889 O O . LEU A 1 113 ? -2.604 -7.749 -1.141 1.00 97.88 113 LEU A O 1
ATOM 893 N N . LEU A 1 114 ? -1.369 -9.149 -2.389 1.00 98.00 114 LEU A N 1
ATOM 894 C CA . LEU A 1 114 ? -0.991 -8.184 -3.407 1.00 98.00 114 LEU A CA 1
ATOM 895 C C . LEU A 1 114 ? -1.353 -8.686 -4.800 1.00 98.00 114 LEU A C 1
ATOM 897 O O . LEU A 1 114 ? -1.082 -9.828 -5.167 1.00 98.00 114 LEU A O 1
ATOM 901 N N . THR A 1 115 ? -1.949 -7.797 -5.584 1.00 97.62 115 THR A N 1
ATOM 902 C CA . THR A 1 115 ? -2.155 -7.963 -7.027 1.00 97.62 115 THR A CA 1
ATOM 903 C C . THR A 1 115 ? -1.692 -6.703 -7.758 1.00 97.62 115 THR A C 1
ATOM 905 O O . THR A 1 115 ? -1.402 -5.687 -7.122 1.00 97.62 115 THR A O 1
ATOM 908 N N . TRP A 1 116 ? -1.579 -6.752 -9.082 1.00 97.75 116 TRP A N 1
ATOM 909 C CA . TRP A 1 116 ? -1.100 -5.636 -9.892 1.00 97.75 116 TRP A CA 1
ATOM 910 C C . TRP A 1 116 ? -1.808 -5.544 -11.240 1.00 97.75 116 TRP A C 1
ATOM 912 O O . TRP A 1 116 ? -2.378 -6.508 -11.745 1.00 97.75 116 TRP A O 1
ATOM 922 N N . GLU A 1 117 ? -1.727 -4.356 -11.826 1.00 96.75 117 GLU A N 1
ATOM 923 C CA . GLU A 1 117 ? -2.187 -4.031 -13.170 1.00 96.75 117 GLU A CA 1
ATOM 924 C C . GLU A 1 117 ? -1.014 -3.388 -13.922 1.00 96.75 117 GLU A C 1
ATOM 926 O O . GLU A 1 117 ? -0.493 -2.345 -13.510 1.00 96.75 117 GLU A O 1
ATOM 931 N N . VAL A 1 118 ? -0.579 -4.017 -15.018 1.00 97.19 118 VAL A N 1
ATOM 932 C CA . VAL A 1 118 ? 0.426 -3.437 -15.922 1.00 97.19 118 VAL A CA 1
ATOM 933 C C . VAL A 1 118 ? -0.217 -2.286 -16.691 1.00 97.19 118 VAL A C 1
ATOM 935 O O . VAL A 1 118 ? -1.249 -2.463 -17.332 1.00 97.19 118 VAL A O 1
ATOM 938 N N . CYS A 1 119 ? 0.395 -1.105 -16.642 1.00 96.69 119 CYS A N 1
ATOM 939 C CA . CYS A 1 119 ? -0.059 0.065 -17.389 1.00 96.69 119 CYS A CA 1
ATOM 940 C C . CYS A 1 119 ? 1.093 1.053 -17.601 1.00 96.69 119 CYS A C 1
ATOM 942 O O . CYS A 1 119 ? 1.896 1.290 -16.700 1.00 96.69 119 CYS A O 1
ATOM 944 N N . GLN A 1 120 ? 1.169 1.673 -18.784 1.00 94.94 120 GLN A N 1
ATOM 945 C CA . GLN A 1 120 ? 2.280 2.575 -19.116 1.00 94.94 120 GLN A CA 1
ATOM 946 C C . GLN A 1 120 ? 2.300 3.835 -18.236 1.00 94.94 120 GLN A C 1
ATOM 948 O O . GLN A 1 120 ? 3.346 4.200 -17.701 1.00 94.94 120 GLN A O 1
ATOM 953 N N . ASN A 1 121 ? 1.147 4.483 -18.035 1.00 96.69 121 ASN A N 1
ATOM 954 C CA . ASN A 1 121 ? 1.043 5.698 -17.224 1.00 96.69 121 ASN A CA 1
ATOM 955 C C . ASN A 1 121 ? 0.600 5.391 -15.783 1.00 96.69 121 ASN A C 1
ATOM 957 O O . ASN A 1 121 ? -0.464 5.815 -15.327 1.00 96.69 121 ASN A O 1
ATOM 961 N N . ALA A 1 122 ? 1.441 4.655 -15.053 1.00 97.19 122 ALA A N 1
ATOM 962 C CA . ALA A 1 122 ? 1.173 4.226 -13.678 1.00 97.19 122 ALA A CA 1
ATOM 963 C C . ALA A 1 122 ? 0.853 5.383 -12.712 1.00 97.19 122 ALA A C 1
ATOM 965 O O . ALA A 1 122 ? 0.101 5.205 -11.756 1.00 97.19 122 ALA A O 1
ATOM 966 N N . ALA A 1 123 ? 1.421 6.573 -12.937 1.00 96.56 123 ALA A N 1
ATOM 967 C CA . ALA A 1 123 ? 1.159 7.739 -12.097 1.00 96.56 123 ALA A CA 1
ATOM 968 C C . ALA A 1 123 ? -0.251 8.304 -12.305 1.00 96.56 123 ALA A C 1
ATOM 970 O O . ALA A 1 123 ? -0.938 8.562 -11.319 1.00 96.56 123 ALA A O 1
ATOM 971 N N . ALA A 1 124 ? -0.687 8.469 -13.557 1.00 97.75 124 ALA A N 1
ATOM 972 C CA . ALA A 1 124 ? -2.052 8.898 -13.846 1.00 97.75 124 ALA A CA 1
ATOM 973 C C . ALA A 1 124 ? -3.071 7.838 -13.403 1.00 97.75 124 ALA A C 1
ATOM 975 O O . ALA A 1 124 ? -4.080 8.179 -12.790 1.00 97.75 124 ALA A O 1
ATOM 976 N N . ARG A 1 125 ? -2.765 6.553 -13.631 1.00 98.00 125 ARG A N 1
ATOM 977 C CA . ARG A 1 125 ? -3.633 5.438 -13.240 1.00 98.00 125 ARG A CA 1
ATOM 978 C C . ARG A 1 125 ? -3.836 5.357 -11.727 1.00 98.00 125 ARG A C 1
ATOM 980 O O . ARG A 1 125 ? -4.970 5.246 -11.277 1.00 98.00 125 ARG A O 1
ATOM 987 N N . GLU A 1 126 ? -2.771 5.472 -10.932 1.00 98.00 126 GLU A N 1
ATOM 988 C CA . GLU A 1 126 ? -2.885 5.513 -9.466 1.00 98.00 126 GLU A CA 1
ATOM 989 C C . GLU A 1 126 ? -3.680 6.729 -8.986 1.00 98.00 126 GLU A C 1
ATOM 991 O O . GLU A 1 126 ? -4.516 6.597 -8.093 1.00 98.00 126 GLU A O 1
ATOM 996 N N . HIS A 1 127 ? -3.492 7.891 -9.618 1.00 97.62 127 HIS A N 1
ATOM 997 C CA . HIS A 1 127 ? -4.258 9.081 -9.270 1.00 97.62 127 HIS A CA 1
ATOM 998 C C . HIS A 1 127 ? -5.755 8.878 -9.516 1.00 97.62 127 HIS A C 1
ATOM 1000 O O . HIS A 1 127 ? -6.556 9.191 -8.635 1.00 97.62 127 HIS A O 1
ATOM 1006 N N . GLN A 1 128 ? -6.115 8.347 -10.686 1.00 98.31 128 GLN A N 1
ATOM 1007 C CA . GLN A 1 128 ? -7.494 8.037 -11.049 1.00 98.31 128 GLN A CA 1
ATOM 1008 C C . GLN A 1 128 ? -8.118 7.063 -10.042 1.00 98.31 128 GLN A C 1
ATOM 1010 O O . GLN A 1 128 ? -9.147 7.376 -9.448 1.00 98.31 128 GLN A O 1
ATOM 1015 N N . LEU A 1 129 ? -7.459 5.929 -9.785 1.00 98.38 129 LEU A N 1
ATOM 1016 C CA . LEU A 1 129 ? -7.958 4.899 -8.869 1.00 98.38 129 LEU A CA 1
ATOM 1017 C C . LEU A 1 129 ? -8.143 5.431 -7.442 1.00 98.38 129 LEU A C 1
ATOM 1019 O O . LEU A 1 129 ? -9.115 5.095 -6.770 1.00 98.38 129 LEU A O 1
ATOM 1023 N N . LEU A 1 130 ? -7.237 6.291 -6.967 1.00 98.19 130 LEU A N 1
ATOM 1024 C CA . LEU A 1 130 ? -7.369 6.925 -5.655 1.00 98.19 130 LEU A CA 1
ATOM 1025 C C . LEU A 1 130 ? -8.527 7.924 -5.592 1.00 98.19 130 LEU A C 1
ATOM 1027 O O . LEU A 1 130 ? -9.192 8.007 -4.558 1.00 98.19 130 LEU A O 1
ATOM 1031 N N . ALA A 1 131 ? -8.760 8.688 -6.661 1.00 97.88 131 ALA A N 1
ATOM 1032 C CA . ALA A 1 131 ? -9.880 9.621 -6.742 1.00 97.88 131 ALA A CA 1
ATOM 1033 C C . ALA A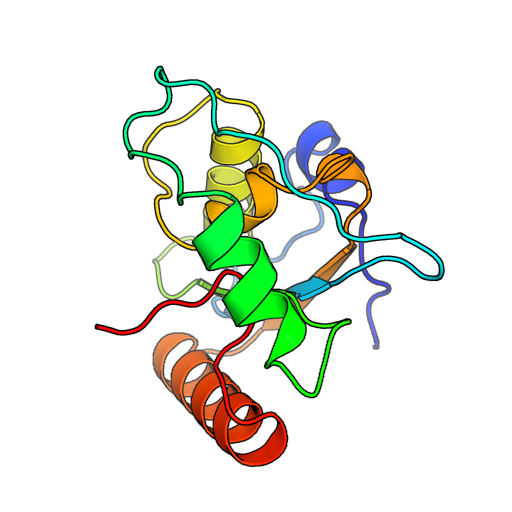 1 131 ? -11.223 8.873 -6.755 1.00 97.88 131 ALA A C 1
ATOM 1035 O O . ALA A 1 131 ? -12.113 9.205 -5.972 1.00 97.88 131 ALA A O 1
ATOM 1036 N N . GLU A 1 132 ? -11.333 7.821 -7.569 1.00 98.12 132 GLU A N 1
ATOM 1037 C CA . GLU A 1 132 ? -12.499 6.932 -7.623 1.00 98.12 132 GLU A CA 1
ATOM 1038 C C . GLU A 1 132 ? -12.760 6.277 -6.262 1.00 98.12 132 GLU A C 1
ATOM 1040 O O . GLU A 1 132 ? -13.874 6.353 -5.740 1.00 98.12 132 GLU A O 1
ATOM 1045 N N . PHE A 1 133 ? -11.719 5.715 -5.635 1.00 98.00 133 PHE A N 1
ATOM 1046 C CA . PHE A 1 133 ? -11.835 5.100 -4.317 1.00 98.00 133 PHE A CA 1
ATOM 1047 C C . PHE A 1 133 ? -12.320 6.102 -3.268 1.00 98.00 133 PHE A C 1
ATOM 1049 O O . PHE A 1 133 ? -13.231 5.787 -2.506 1.00 98.00 133 PHE A O 1
ATOM 1056 N N . LYS A 1 134 ? -11.745 7.311 -3.224 1.00 96.88 134 LYS A N 1
ATOM 1057 C CA . LYS A 1 134 ? -12.159 8.344 -2.266 1.00 96.88 134 LYS A CA 1
ATOM 1058 C C . LYS A 1 134 ? -13.611 8.763 -2.486 1.00 96.88 134 LYS A C 1
ATOM 1060 O O . LYS A 1 134 ? -14.334 8.910 -1.506 1.00 96.88 134 LYS A O 1
ATOM 1065 N N . ASN A 1 135 ? -14.033 8.939 -3.737 1.00 97.38 135 ASN A N 1
ATOM 1066 C CA . ASN A 1 135 ? -15.409 9.311 -4.064 1.00 97.38 135 ASN A CA 1
ATOM 1067 C C . ASN A 1 135 ? -16.417 8.261 -3.567 1.00 97.38 135 ASN A C 1
ATOM 1069 O O . ASN A 1 135 ? -17.463 8.607 -3.035 1.00 97.38 135 ASN A O 1
ATOM 1073 N N . GLN A 1 136 ? -16.073 6.976 -3.683 1.00 97.75 136 GLN A N 1
ATOM 1074 C CA . GLN A 1 136 ? -16.940 5.870 -3.267 1.00 97.75 136 GLN A CA 1
ATOM 1075 C C . GLN A 1 136 ? -16.892 5.582 -1.758 1.00 97.75 136 GLN A C 1
ATOM 1077 O O . GLN A 1 136 ? -17.871 5.101 -1.198 1.00 97.75 136 GLN A O 1
ATOM 1082 N N . ASN A 1 137 ? -15.759 5.843 -1.096 1.00 97.12 137 ASN A N 1
ATOM 1083 C CA . ASN A 1 137 ? -15.490 5.352 0.263 1.00 97.12 137 ASN A CA 1
ATOM 1084 C C . ASN A 1 137 ? -15.250 6.460 1.299 1.00 97.12 137 ASN A C 1
ATOM 1086 O O . ASN A 1 137 ? -14.885 6.159 2.436 1.00 97.12 137 ASN A O 1
ATOM 1090 N N . GLY A 1 138 ? -15.392 7.731 0.910 1.00 95.38 138 GLY A N 1
ATOM 1091 C CA . GLY A 1 138 ? -15.225 8.922 1.755 1.00 95.38 138 GLY A CA 1
ATOM 1092 C C . GLY A 1 138 ? -13.771 9.304 2.067 1.00 95.38 138 GLY A C 1
ATOM 1093 O O . GLY A 1 138 ? -13.461 10.474 2.292 1.00 95.38 138 GLY A O 1
ATOM 1094 N N . THR A 1 139 ? -12.842 8.348 2.039 1.00 96.00 139 THR A N 1
ATOM 1095 C CA . THR A 1 139 ? -11.407 8.554 2.291 1.00 96.00 139 THR A CA 1
ATOM 1096 C C . THR A 1 139 ? -10.556 7.725 1.333 1.00 96.00 139 THR A C 1
ATOM 1098 O O . THR A 1 139 ? -11.045 6.810 0.679 1.00 96.00 139 THR A O 1
ATOM 1101 N N . TYR A 1 140 ? -9.267 8.049 1.233 1.00 97.31 140 TYR A N 1
ATOM 1102 C CA . TYR A 1 140 ? -8.294 7.193 0.548 1.00 97.31 140 TYR A CA 1
ATOM 1103 C C . TYR A 1 140 ? -8.095 5.872 1.309 1.00 97.31 140 TYR A C 1
ATOM 1105 O O . TYR A 1 140 ? -8.295 5.872 2.531 1.00 97.31 140 TYR A O 1
ATOM 1113 N N . PRO A 1 141 ? -7.605 4.802 0.646 1.00 97.81 141 PRO A N 1
ATOM 1114 C CA . PRO A 1 141 ? -7.255 3.554 1.321 1.00 97.8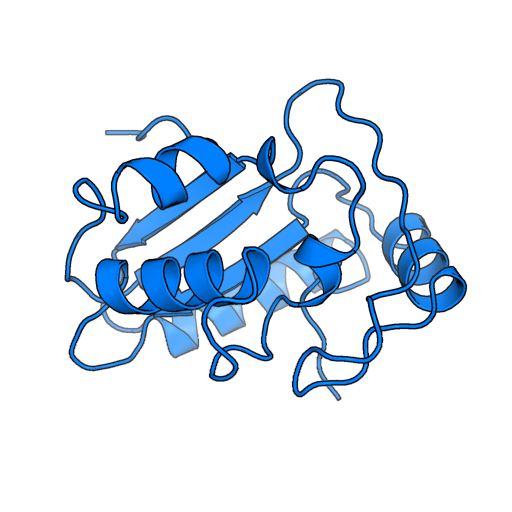1 141 PRO A CA 1
ATOM 1115 C C . PRO A 1 141 ? -6.376 3.800 2.550 1.00 97.81 141 PRO A C 1
ATOM 1117 O O . PRO A 1 141 ? -5.631 4.785 2.601 1.00 97.81 141 PRO A O 1
ATOM 1120 N N . LEU A 1 142 ? -6.455 2.903 3.535 1.00 97.25 142 LEU A N 1
ATOM 1121 C CA . LEU A 1 142 ? -5.776 3.006 4.832 1.00 97.25 142 LEU A CA 1
ATOM 1122 C C . LEU A 1 142 ? -4.339 3.555 4.735 1.00 97.25 142 LEU A C 1
ATOM 1124 O O . LEU A 1 142 ? -3.977 4.477 5.465 1.00 97.25 142 LEU A O 1
ATOM 1128 N N . ALA A 1 143 ? -3.522 3.013 3.831 1.00 96.31 143 ALA A N 1
ATOM 1129 C CA . ALA A 1 143 ? -2.108 3.359 3.724 1.00 96.31 143 ALA A CA 1
ATOM 1130 C C . ALA A 1 143 ? -1.786 4.421 2.656 1.00 96.31 143 ALA A C 1
ATOM 1132 O O . ALA A 1 143 ? -0.614 4.756 2.450 1.00 96.31 143 ALA A O 1
ATOM 1133 N N . ASN A 1 144 ? -2.805 4.987 2.005 1.00 96.94 144 ASN A N 1
ATOM 1134 C CA . ASN A 1 144 ? -2.680 6.145 1.129 1.00 96.94 144 ASN A CA 1
ATOM 1135 C C . ASN A 1 144 ? -3.007 7.433 1.900 1.00 96.94 144 ASN A C 1
ATOM 1137 O O . ASN A 1 144 ? -4.115 7.634 2.409 1.00 96.94 144 ASN A O 1
ATOM 1141 N N . TRP A 1 145 ? -2.028 8.334 1.931 1.00 90.81 145 TRP A N 1
ATOM 1142 C CA . TRP A 1 145 ? -2.120 9.647 2.558 1.00 90.81 145 TRP A CA 1
ATOM 1143 C C . TRP A 1 145 ? -1.872 10.708 1.494 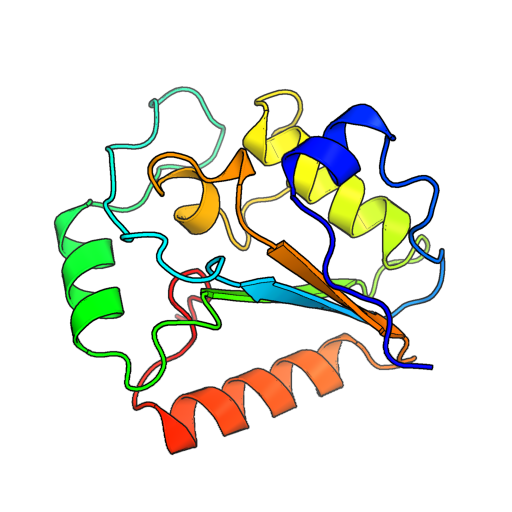1.00 90.81 145 TRP A C 1
ATOM 1145 O O . TRP A 1 145 ? -0.891 10.619 0.755 1.00 90.81 145 TRP A O 1
ATOM 1155 N N . ARG A 1 146 ? -2.756 11.700 1.415 1.00 81.25 146 ARG A N 1
ATOM 1156 C CA . ARG A 1 146 ? -2.494 12.951 0.707 1.00 81.25 146 ARG A CA 1
ATOM 1157 C C . ARG A 1 146 ? -2.516 14.060 1.753 1.00 81.25 146 ARG A C 1
ATOM 1159 O O . ARG A 1 146 ? -3.398 14.033 2.612 1.00 81.25 146 ARG A O 1
ATOM 1166 N N . GLY A 1 147 ? -1.490 14.908 1.725 1.00 53.69 147 GLY A N 1
ATOM 1167 C CA . GLY A 1 147 ? -1.510 16.189 2.431 1.00 53.69 147 GLY A CA 1
ATOM 1168 C C . GLY A 1 147 ? -2.545 17.106 1.806 1.00 53.69 147 GLY A C 1
ATOM 1169 O O . GLY A 1 147 ? -2.801 16.932 0.590 1.00 53.69 147 GLY A O 1
#

Foldseek 3Di:
DDDDWDFLLVCQVVLVPVPDQFWWKKWKWDDPPDDWAFDAPDPPAPDGADDRVVLVVQCVQWPDNTTADMGTFQDNRHDSVLSSQVSCSLVVNDRPDPQLVRCSRTVPSSRITMDIDGDNCRVVVSVVVQVVRCVVTVHGHSRDDDD

Radius of gyration: 14.35 Å; Cα contacts (8 Å, |Δi|>4): 265; chains: 1; bounding box: 33×32×36 Å

Mean predicted aligned error: 4.15 Å

pLDDT: mean 91.55, std 11.45, range [41.31, 98.44]

Organism: NCBI:txid2840806

Secondary structure (DSSP, 8-state):
--PPPEEHHHHHHTTTTTS-SS-EEEEEEPPTT----B-PPPTTSSSPPPPHHHHHHHHHT-S-SSEEEEEEE-STTHHHHHHHHHHHHHTTS-SS--TTGGGGGBTTGGG-EEEEEE-TTHHHHHHHHHHHHHHHHSS--TT----

Solvent-accessible surface area (backbone atoms only — not comparable to full-atom values): 8156 Å² total; per-residue (Å²): 132,88,75,77,63,41,39,43,47,58,39,50,78,52,67,29,71,90,46,57,60,52,29,9,31,36,39,36,26,57,40,90,92,60,74,88,48,71,47,76,48,71,88,84,49,89,62,86,58,66,59,49,68,59,51,51,52,53,45,71,63,29,70,57,80,45,57,33,29,76,45,64,12,74,53,98,54,6,32,25,52,46,51,41,46,47,43,31,30,67,72,71,73,43,69,91,42,78,73,45,51,58,48,66,26,31,63,67,43,51,62,24,27,37,44,74,47,84,36,86,60,9,62,62,51,44,51,50,54,45,51,53,45,21,73,74,18,77,38,57,36,69,24,47,81,79,134

Sequence (147 aa):
MHMKPIRLKNLYETHCKDIPHEPGVYFVMASAHMEISFFAAPGNTGATGYDVKVLEKKYACCGNKNLLYIGKAAGKRGLRQRILQYMKYGWQEGVNHKGGRAIWQIAGAENLLLTWEVCQNAAAREHQLLAEFKNQNGTYPLANWRG